Protein AF-A0A5K0WBF9-F1 (afdb_monomer_lite)

InterPro domains:
  IPR021720 Malectin domain [PF11721] (1-61)

Sequence (65 aa):
GKLELTEFNIKQFANGFGKTTVQTFHVNVTTNILEIHFFWAGKGTERIPRAGVYGPLISAISVES

Foldseek 3Di:
DDDPDDPDDPCVQQVHPPRDDDDDDDDDDPDPDDDDDFDDPQDDADDPPGDDRDGDDDDDDDDDD

Structure (mmCIF, N/CA/C/O backbone):
data_AF-A0A5K0WBF9-F1
#
_entry.id   AF-A0A5K0WBF9-F1
#
loop_
_atom_site.group_PDB
_atom_site.id
_atom_site.type_symbol
_atom_site.label_atom_id
_atom_site.label_alt_id
_atom_site.label_comp_id
_atom_site.label_asym_id
_atom_site.label_entity_id
_atom_site.label_seq_id
_atom_site.pdbx_PDB_ins_code
_atom_site.Cartn_x
_atom_site.Cartn_y
_atom_site.Cartn_z
_atom_site.occupancy
_atom_site.B_iso_or_equiv
_atom_site.auth_seq_id
_atom_site.auth_comp_id
_atom_site.auth_asym_id
_atom_site.auth_atom_id
_atom_site.pdbx_PDB_model_num
ATOM 1 N N . GLY A 1 1 ? -15.289 1.170 0.195 1.00 83.31 1 GLY A N 1
ATOM 2 C CA . GLY A 1 1 ? -14.234 1.923 0.903 1.00 83.31 1 GLY A CA 1
ATOM 3 C C . GLY A 1 1 ? -14.024 3.291 0.276 1.00 83.31 1 GLY A C 1
ATOM 4 O O . GLY A 1 1 ? -14.450 3.500 -0.856 1.00 83.31 1 GLY A O 1
ATOM 5 N N . LYS A 1 2 ? -13.386 4.212 1.004 1.00 91.25 2 LYS A N 1
ATOM 6 C CA . LYS A 1 2 ? -12.921 5.510 0.489 1.00 91.25 2 LYS A CA 1
ATOM 7 C C . LYS A 1 2 ? -11.564 5.322 -0.198 1.00 91.25 2 LYS A C 1
ATOM 9 O O . LYS A 1 2 ? -10.715 4.605 0.322 1.00 91.25 2 LYS A O 1
ATOM 14 N N . LEU A 1 3 ? -11.376 5.929 -1.370 1.00 93.69 3 LEU A N 1
ATOM 15 C CA . LEU A 1 3 ? -10.092 5.907 -2.071 1.00 93.69 3 LEU A CA 1
ATOM 16 C C . LEU A 1 3 ? -9.160 6.945 -1.440 1.00 93.69 3 LEU A C 1
ATOM 18 O O . LEU A 1 3 ? -9.422 8.140 -1.544 1.00 93.69 3 LEU A O 1
ATOM 22 N N . GLU A 1 4 ? -8.094 6.490 -0.786 1.00 94.25 4 GLU A N 1
ATOM 23 C CA . GLU A 1 4 ? -7.126 7.387 -0.136 1.00 94.25 4 GLU A CA 1
ATOM 24 C C . GLU A 1 4 ? -5.959 7.771 -1.057 1.00 94.25 4 GLU A C 1
ATOM 26 O O . GLU A 1 4 ? -5.474 8.897 -1.009 1.00 94.25 4 GLU A O 1
ATOM 31 N N . LEU A 1 5 ? -5.513 6.858 -1.925 1.00 92.25 5 LEU A N 1
ATOM 32 C CA . LEU A 1 5 ? -4.393 7.084 -2.839 1.00 92.25 5 LEU A CA 1
ATOM 33 C C . LEU A 1 5 ? -4.742 6.615 -4.251 1.00 92.25 5 LEU A C 1
ATOM 35 O O . LEU A 1 5 ? -5.286 5.529 -4.435 1.00 92.25 5 LEU A O 1
ATOM 39 N N . THR A 1 6 ? -4.382 7.420 -5.251 1.00 90.81 6 THR A N 1
ATOM 40 C CA . THR A 1 6 ? -4.571 7.113 -6.679 1.00 90.81 6 THR A CA 1
ATOM 41 C C . THR A 1 6 ? -3.222 7.156 -7.389 1.00 90.81 6 THR A C 1
ATOM 43 O O . THR A 1 6 ? -2.429 8.052 -7.114 1.00 90.81 6 THR A O 1
ATOM 46 N N . GLU A 1 7 ? -2.955 6.196 -8.285 1.00 87.50 7 GLU A N 1
ATOM 47 C CA . GLU A 1 7 ? -1.705 6.122 -9.070 1.00 87.50 7 GLU A CA 1
ATOM 48 C C . GLU A 1 7 ? -0.425 6.217 -8.210 1.00 87.50 7 GLU A C 1
ATOM 50 O O . GLU A 1 7 ? 0.580 6.810 -8.604 1.00 87.50 7 GLU A O 1
ATOM 55 N N . PHE A 1 8 ? -0.464 5.634 -7.008 1.00 87.88 8 PHE A N 1
ATOM 56 C CA . PHE A 1 8 ? 0.591 5.796 -6.015 1.00 87.88 8 PHE A CA 1
ATOM 57 C C . PHE A 1 8 ? 1.919 5.177 -6.463 1.00 87.88 8 PHE A C 1
ATOM 59 O O . PHE A 1 8 ? 2.011 3.980 -6.742 1.00 87.88 8 PHE A O 1
ATOM 66 N N . ASN A 1 9 ? 2.975 5.993 -6.475 1.00 85.88 9 ASN A N 1
ATOM 67 C CA . ASN A 1 9 ? 4.331 5.567 -6.787 1.00 85.88 9 ASN A CA 1
ATOM 68 C C . ASN A 1 9 ? 5.220 5.656 -5.540 1.00 85.88 9 ASN A C 1
ATOM 70 O O . ASN A 1 9 ? 5.629 6.740 -5.124 1.00 85.88 9 ASN A O 1
ATOM 74 N N . ILE A 1 10 ? 5.572 4.495 -4.986 1.00 85.44 10 ILE A N 1
ATOM 75 C CA . ILE A 1 10 ? 6.368 4.389 -3.754 1.00 85.44 10 ILE A CA 1
ATOM 76 C C . ILE A 1 10 ? 7.736 5.061 -3.906 1.00 85.44 10 ILE A C 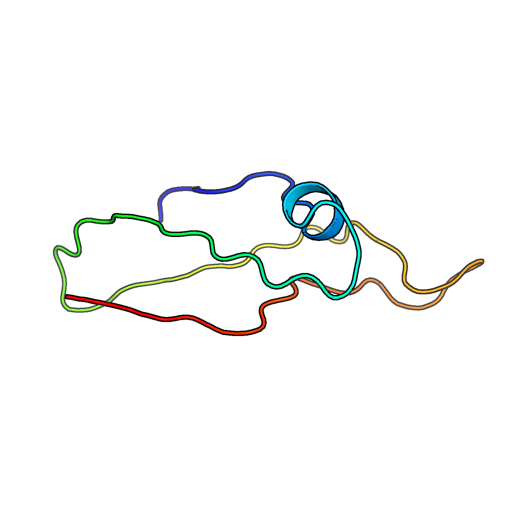1
ATOM 78 O O . ILE A 1 10 ? 8.181 5.744 -2.994 1.00 85.44 10 ILE A O 1
ATOM 82 N N . LYS A 1 11 ? 8.404 4.914 -5.058 1.00 85.31 11 LYS A N 1
ATOM 83 C CA . LYS A 1 11 ? 9.734 5.505 -5.289 1.00 85.31 11 LYS A CA 1
ATOM 84 C C . LYS A 1 11 ? 9.686 7.033 -5.247 1.00 85.31 11 LYS A C 1
ATOM 86 O O . LYS A 1 11 ? 10.604 7.653 -4.712 1.00 85.31 11 LYS A O 1
ATOM 91 N N . GLN A 1 12 ? 8.650 7.627 -5.841 1.00 88.12 12 GLN A N 1
ATOM 92 C CA . GLN A 1 12 ? 8.449 9.076 -5.810 1.00 88.12 12 GLN A CA 1
ATOM 93 C C . GLN A 1 12 ? 8.136 9.543 -4.391 1.00 88.12 12 GLN A C 1
ATOM 95 O O . GLN A 1 12 ? 8.768 10.479 -3.913 1.00 88.12 12 GLN A O 1
ATOM 100 N N . PHE A 1 13 ? 7.231 8.846 -3.702 1.00 87.75 13 PHE A N 1
ATOM 101 C CA . PHE A 1 13 ? 6.853 9.173 -2.330 1.00 87.75 13 PHE A CA 1
ATOM 102 C C . PHE A 1 13 ? 8.028 9.060 -1.346 1.00 87.75 13 PHE A C 1
ATOM 104 O O . PHE A 1 13 ? 8.272 9.970 -0.561 1.00 87.75 13 PHE A O 1
ATOM 111 N N . ALA A 1 14 ? 8.817 7.988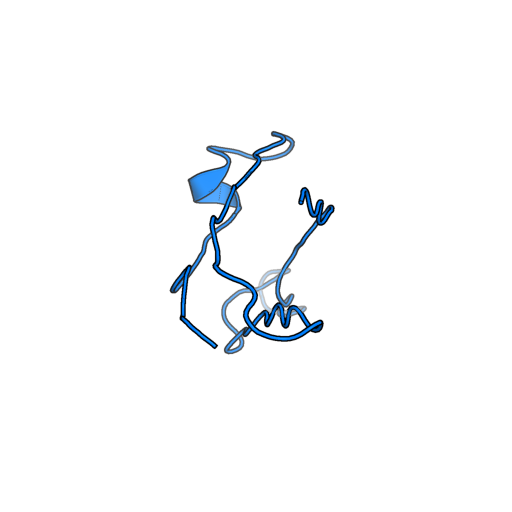 -1.444 1.00 88.88 14 ALA A N 1
ATOM 112 C CA . ALA A 1 14 ? 10.000 7.765 -0.617 1.00 88.88 14 ALA A CA 1
ATOM 113 C C . ALA A 1 14 ? 11.209 8.624 -1.026 1.00 88.88 14 ALA A C 1
ATOM 115 O O . ALA A 1 14 ? 12.250 8.586 -0.369 1.00 88.88 14 ALA A O 1
ATOM 116 N N . ASN A 1 15 ? 11.103 9.397 -2.115 1.00 88.94 15 ASN A N 1
ATOM 117 C CA . ASN A 1 15 ? 12.186 10.203 -2.676 1.00 88.94 15 ASN A CA 1
ATOM 118 C C . ASN A 1 15 ? 13.500 9.403 -2.846 1.00 88.94 15 ASN A C 1
ATOM 120 O O . ASN A 1 15 ? 14.584 9.838 -2.433 1.00 88.94 15 ASN A O 1
ATOM 124 N N . GLY A 1 16 ? 13.400 8.182 -3.383 1.00 84.94 16 GLY A N 1
ATOM 125 C CA . GLY A 1 16 ? 14.536 7.275 -3.583 1.00 84.94 16 GLY A CA 1
ATOM 126 C C . GLY A 1 16 ? 14.277 5.828 -3.153 1.00 84.94 16 GLY A C 1
ATOM 127 O O . GLY A 1 16 ? 13.170 5.462 -2.776 1.00 84.94 16 GLY A O 1
ATOM 128 N N . PHE A 1 17 ? 15.312 4.988 -3.251 1.00 82.81 17 PHE A N 1
ATOM 129 C CA . PHE A 1 17 ? 15.279 3.580 -2.838 1.00 82.81 17 PHE A CA 1
ATOM 130 C C . PHE A 1 17 ? 15.824 3.409 -1.411 1.00 82.81 17 PHE A C 1
ATOM 132 O O . PHE A 1 17 ? 16.642 4.210 -0.964 1.00 82.81 17 PHE A O 1
ATOM 139 N N . GLY A 1 18 ? 15.383 2.363 -0.702 1.00 83.25 18 GLY A N 1
ATOM 140 C CA . GLY A 1 18 ? 15.905 2.005 0.627 1.00 83.25 18 GLY A CA 1
ATOM 141 C C . GLY A 1 18 ? 15.543 2.975 1.759 1.00 83.25 18 GLY A C 1
ATOM 142 O O . GLY A 1 18 ? 16.112 2.885 2.841 1.00 83.25 18 GLY A O 1
ATOM 143 N N . LYS A 1 19 ? 14.615 3.907 1.519 1.00 86.12 19 LYS A N 1
ATOM 144 C CA . LYS A 1 19 ? 14.119 4.845 2.527 1.00 86.1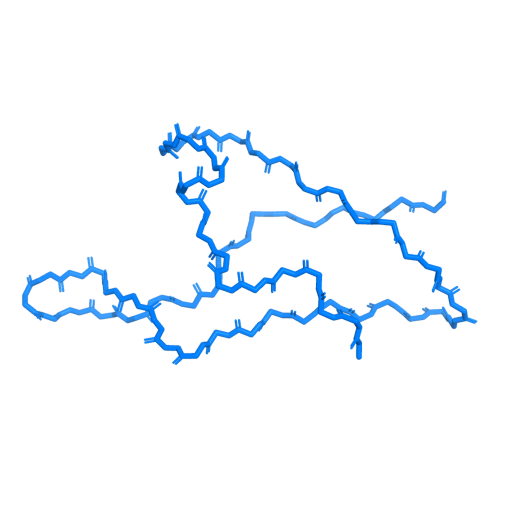2 19 LYS A CA 1
ATOM 145 C C . LYS A 1 19 ? 12.809 4.333 3.107 1.00 86.12 19 LYS A C 1
ATOM 147 O O . LYS A 1 19 ? 11.881 4.024 2.363 1.00 86.12 19 LYS A O 1
ATOM 152 N N . THR A 1 20 ? 12.728 4.279 4.430 1.00 87.81 20 THR A N 1
ATOM 153 C CA . THR A 1 20 ? 11.467 4.016 5.125 1.00 87.81 20 THR A CA 1
ATOM 154 C C . THR A 1 20 ? 10.594 5.258 5.040 1.00 87.81 20 THR A C 1
ATOM 156 O O . THR A 1 20 ? 11.035 6.359 5.372 1.00 87.81 20 THR A O 1
ATOM 159 N N . THR A 1 21 ? 9.353 5.100 4.594 1.00 88.69 21 THR A N 1
ATOM 160 C CA . THR A 1 21 ? 8.368 6.184 4.595 1.00 88.69 21 THR A CA 1
ATOM 161 C C . THR A 1 21 ? 7.058 5.645 5.133 1.00 88.69 21 THR A C 1
ATOM 163 O O . THR A 1 21 ? 6.620 4.565 4.740 1.00 88.69 21 THR A O 1
ATOM 166 N N . VAL A 1 22 ? 6.466 6.383 6.067 1.00 91.94 22 VAL A N 1
ATOM 167 C CA . VAL A 1 22 ? 5.228 6.005 6.747 1.00 91.94 22 VAL A CA 1
ATOM 168 C C . VAL A 1 22 ? 4.120 6.923 6.256 1.00 91.94 22 VAL A C 1
ATOM 170 O O . VAL A 1 22 ? 4.301 8.138 6.203 1.00 91.94 22 VAL A O 1
ATOM 173 N N . GLN A 1 23 ? 2.987 6.333 5.887 1.00 90.81 23 GLN A N 1
ATOM 174 C CA . GLN A 1 23 ? 1.783 7.059 5.508 1.00 90.81 23 GLN A CA 1
ATOM 175 C C . GLN A 1 23 ? 0.679 6.724 6.507 1.00 90.81 23 GLN A C 1
ATOM 177 O O . GLN A 1 23 ? 0.283 5.567 6.632 1.00 90.81 23 GLN A O 1
ATOM 182 N N . THR A 1 24 ? 0.183 7.748 7.197 1.00 94.50 24 THR A N 1
ATOM 183 C CA . THR A 1 24 ? -0.899 7.617 8.177 1.00 94.50 24 THR A CA 1
ATOM 184 C C . THR A 1 24 ? -2.220 8.031 7.543 1.00 94.50 24 THR A C 1
ATOM 186 O O . THR A 1 24 ? -2.290 9.053 6.855 1.00 94.50 24 THR A O 1
ATOM 189 N N . PHE A 1 25 ? -3.269 7.252 7.798 1.00 93.44 25 PHE A N 1
ATOM 190 C CA . PHE A 1 25 ? -4.640 7.556 7.402 1.00 93.44 25 PHE A CA 1
ATOM 191 C C . PHE A 1 25 ? -5.529 7.531 8.639 1.00 93.44 25 PHE A C 1
ATOM 193 O O . PHE A 1 25 ? -5.488 6.575 9.408 1.00 93.44 25 PHE A O 1
ATOM 200 N N . HIS A 1 26 ? -6.338 8.572 8.813 1.00 94.06 26 HIS A N 1
ATOM 201 C CA . HIS A 1 26 ? -7.316 8.643 9.892 1.00 94.06 26 HIS A CA 1
ATOM 202 C C . HIS A 1 26 ? -8.686 8.293 9.324 1.00 94.06 26 HIS A C 1
ATOM 204 O O . HIS A 1 26 ? -9.173 8.964 8.410 1.00 94.06 26 HIS A O 1
ATOM 210 N N . VAL A 1 27 ? -9.298 7.236 9.851 1.00 92.62 27 VAL A N 1
ATOM 211 C CA . VAL A 1 27 ? -10.603 6.744 9.404 1.00 92.62 27 VAL A CA 1
ATOM 212 C C . VAL A 1 27 ? -11.499 6.489 10.608 1.00 92.62 27 VAL A C 1
ATOM 214 O O . VAL A 1 27 ? -11.032 6.037 11.648 1.00 92.62 27 VAL A O 1
ATOM 217 N N . ASN A 1 28 ? -12.791 6.789 10.468 1.00 92.81 28 ASN A N 1
ATOM 218 C CA . ASN A 1 28 ? -13.772 6.454 11.493 1.00 92.81 28 ASN A CA 1
ATOM 219 C C . ASN A 1 28 ? -14.304 5.040 11.238 1.00 92.81 28 ASN A C 1
ATOM 221 O O . ASN A 1 28 ? -14.899 4.774 10.191 1.00 92.81 28 ASN A O 1
ATOM 225 N N . VAL A 1 29 ? -14.070 4.145 12.190 1.00 91.62 29 VAL A N 1
ATOM 226 C CA . VAL A 1 29 ? -14.425 2.730 12.109 1.00 91.62 29 VAL A CA 1
ATOM 227 C C . VAL A 1 29 ? -15.744 2.537 12.858 1.00 91.62 29 VAL A C 1
ATOM 229 O O . VAL A 1 29 ? -15.782 2.418 14.077 1.00 91.62 29 VAL A O 1
ATOM 232 N N . THR A 1 30 ? -16.856 2.587 12.118 1.00 90.56 30 THR A N 1
ATOM 233 C CA . THR A 1 30 ? -18.219 2.508 12.684 1.00 90.56 30 THR A CA 1
ATOM 234 C C . THR A 1 30 ? -18.671 1.081 12.990 1.00 90.56 30 THR A C 1
ATOM 236 O O . THR A 1 30 ? -19.616 0.880 13.749 1.00 90.56 30 THR A O 1
ATOM 239 N N . THR A 1 31 ? -18.005 0.089 12.399 1.00 89.38 31 THR A N 1
ATOM 240 C CA . THR A 1 31 ? -18.195 -1.343 12.672 1.00 89.38 31 THR A CA 1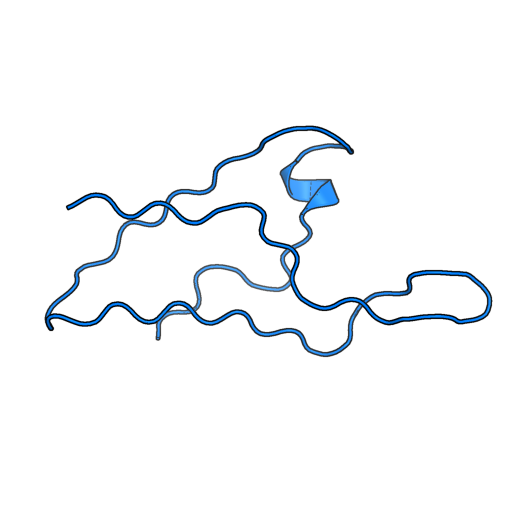
ATOM 241 C C . THR A 1 31 ? -16.901 -1.914 13.238 1.00 89.38 31 THR A C 1
ATOM 243 O O . THR A 1 31 ? -15.870 -1.270 13.166 1.00 89.38 31 THR A O 1
ATOM 246 N N . ASN A 1 32 ? -16.890 -3.136 13.755 1.00 90.81 32 ASN A N 1
ATOM 247 C CA . ASN A 1 32 ? -15.680 -3.782 14.277 1.00 90.81 32 ASN A CA 1
ATOM 248 C C . ASN A 1 32 ? -14.717 -4.310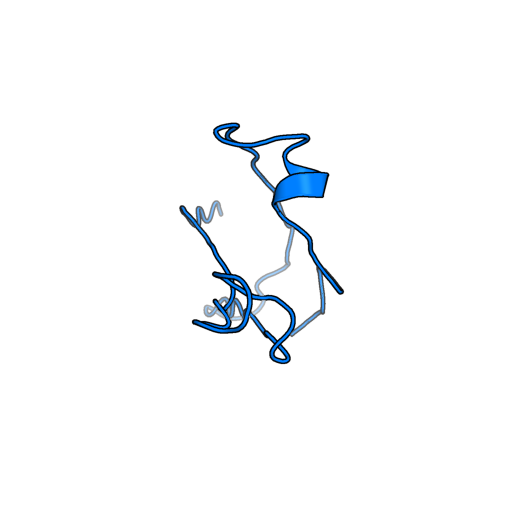 13.187 1.00 90.81 32 ASN A C 1
ATOM 250 O O . ASN A 1 32 ? -13.875 -5.157 13.481 1.00 90.81 32 ASN A O 1
ATOM 254 N N . ILE A 1 33 ? -14.861 -3.863 11.934 1.00 92.56 33 ILE A N 1
ATOM 255 C CA . ILE A 1 33 ? -14.079 -4.324 10.782 1.00 92.56 33 ILE A CA 1
ATOM 256 C C . ILE A 1 33 ? -13.473 -3.115 10.059 1.00 92.56 33 ILE A C 1
ATOM 258 O O . ILE A 1 33 ? -14.180 -2.177 9.690 1.00 92.56 33 ILE A O 1
ATOM 262 N N . LEU A 1 34 ? -12.158 -3.168 9.823 1.00 92.75 34 LEU A N 1
ATOM 263 C CA . LEU A 1 34 ? -11.423 -2.232 8.973 1.00 92.75 34 LEU A CA 1
ATOM 264 C C . LEU A 1 34 ? -10.944 -2.960 7.711 1.00 92.75 34 LEU A C 1
ATOM 266 O O . LEU A 1 34 ? -10.113 -3.863 7.786 1.00 92.75 34 LEU A O 1
ATOM 270 N N . GLU A 1 35 ? -11.448 -2.548 6.549 1.00 93.25 35 GLU A N 1
ATOM 271 C CA . GLU A 1 35 ? -11.037 -3.086 5.248 1.00 93.25 35 GLU A CA 1
ATOM 272 C C . GLU A 1 35 ? -9.978 -2.188 4.596 1.00 93.25 35 GLU A C 1
ATOM 274 O O . GLU A 1 35 ? -10.210 -0.999 4.367 1.00 93.25 35 GLU A O 1
ATOM 279 N N . ILE A 1 36 ? -8.822 -2.765 4.252 1.00 92.94 36 ILE A N 1
ATOM 280 C CA . ILE A 1 36 ? -7.735 -2.084 3.534 1.00 92.94 36 ILE A CA 1
ATOM 281 C C . ILE A 1 36 ? -7.556 -2.771 2.182 1.00 92.94 36 ILE A C 1
ATOM 283 O O . ILE A 1 36 ? -7.157 -3.932 2.119 1.00 92.94 36 ILE A O 1
ATOM 287 N N . HIS A 1 37 ? -7.855 -2.062 1.093 1.00 92.56 37 HIS A N 1
ATOM 288 C CA . HIS A 1 37 ? -7.791 -2.610 -0.262 1.00 92.56 37 HIS A CA 1
ATOM 289 C C . HIS A 1 37 ? -6.661 -1.975 -1.069 1.00 92.56 37 HIS A C 1
ATOM 291 O O . HIS A 1 37 ? -6.628 -0.761 -1.266 1.00 92.56 37 HIS A O 1
ATOM 297 N N . PHE A 1 38 ? -5.783 -2.821 -1.607 1.00 90.56 38 PHE A N 1
ATOM 298 C CA . PHE A 1 38 ? -4.764 -2.419 -2.567 1.00 90.56 38 PHE A CA 1
ATOM 299 C C . PHE A 1 38 ? -5.186 -2.861 -3.958 1.00 90.56 38 PHE A C 1
ATOM 301 O O . PHE A 1 38 ? -5.299 -4.053 -4.236 1.00 90.56 38 PHE A O 1
ATOM 308 N N . PHE A 1 39 ? -5.418 -1.888 -4.832 1.00 89.12 39 PHE A N 1
ATOM 309 C CA . PHE A 1 39 ? -5.754 -2.151 -6.220 1.00 89.12 39 PHE A CA 1
ATOM 310 C C . PHE A 1 39 ? -4.573 -1.818 -7.121 1.00 89.12 39 PHE A C 1
ATOM 312 O O . PHE A 1 39 ? -3.950 -0.764 -6.996 1.00 89.12 39 PHE A O 1
ATOM 319 N N . TRP A 1 40 ? -4.286 -2.716 -8.057 1.00 84.56 40 TRP A N 1
ATOM 320 C CA . TRP A 1 40 ? -3.244 -2.524 -9.047 1.00 84.56 40 TRP A CA 1
ATOM 321 C C . TRP A 1 40 ? -3.749 -2.933 -10.423 1.00 84.56 40 TRP A C 1
ATOM 323 O O . TRP A 1 40 ? -4.132 -4.076 -10.651 1.00 84.56 40 TRP A O 1
ATOM 333 N N . ALA A 1 41 ? -3.722 -1.976 -11.346 1.00 84.31 41 ALA A N 1
ATOM 334 C CA . ALA A 1 41 ? -4.268 -2.121 -12.690 1.00 84.31 41 ALA A CA 1
ATOM 335 C C . ALA A 1 41 ? -3.266 -2.696 -13.715 1.00 84.31 41 ALA A C 1
ATOM 337 O O . ALA A 1 41 ? -3.494 -2.585 -14.915 1.00 84.31 41 ALA A O 1
ATOM 338 N N . GLY A 1 42 ? -2.136 -3.268 -13.276 1.00 75.94 42 GLY A N 1
ATOM 339 C CA . GLY A 1 42 ? -1.120 -3.825 -14.183 1.00 75.94 42 GLY A CA 1
ATOM 340 C C . GLY A 1 42 ? -0.086 -2.815 -14.701 1.00 75.94 42 GLY A C 1
ATOM 341 O O . GLY A 1 42 ? 0.486 -3.009 -15.772 1.00 75.94 42 GLY A O 1
ATOM 342 N N . LYS A 1 43 ? 0.169 -1.727 -13.963 1.00 72.94 43 LYS A N 1
ATOM 343 C CA . LYS A 1 43 ? 1.168 -0.707 -14.325 1.00 72.94 43 LYS A CA 1
ATOM 344 C C . LYS A 1 43 ? 2.535 -1.035 -13.705 1.00 72.94 43 LYS A C 1
ATOM 346 O O . LYS A 1 43 ? 2.643 -1.140 -12.486 1.00 72.94 43 LYS A O 1
ATOM 351 N N . GLY A 1 44 ? 3.574 -1.165 -14.537 1.00 68.19 44 GLY A N 1
ATOM 352 C CA . GLY A 1 44 ? 4.965 -1.432 -14.130 1.00 68.19 44 GLY A CA 1
ATOM 353 C C . GLY A 1 44 ? 5.669 -2.466 -15.023 1.00 68.19 44 GLY A C 1
ATOM 354 O O . GLY A 1 44 ? 5.028 -3.134 -15.823 1.00 68.19 44 GLY A O 1
ATOM 355 N N . THR A 1 45 ? 6.994 -2.594 -14.918 1.00 66.06 45 THR A N 1
ATOM 356 C CA . THR A 1 45 ? 7.762 -3.701 -15.522 1.00 66.06 45 THR A CA 1
ATOM 357 C C . THR A 1 45 ? 8.997 -3.964 -14.672 1.00 66.06 45 THR A C 1
ATOM 359 O O . THR A 1 45 ? 9.665 -3.021 -14.252 1.00 66.06 45 THR A O 1
ATOM 362 N N . GLU A 1 46 ? 9.304 -5.227 -14.406 1.00 63.81 46 GLU A N 1
ATOM 363 C CA . GLU A 1 46 ? 10.445 -5.621 -13.581 1.00 63.81 46 GLU A CA 1
ATOM 364 C C . GLU A 1 46 ? 11.756 -5.639 -14.377 1.00 63.81 46 GLU A C 1
ATOM 366 O O . GLU A 1 46 ? 12.789 -5.201 -13.872 1.00 63.81 46 GLU A O 1
ATOM 371 N N . ARG A 1 47 ? 11.733 -6.089 -15.638 1.00 62.03 47 ARG A N 1
ATOM 372 C CA . ARG A 1 47 ? 12.939 -6.150 -16.480 1.00 62.03 47 ARG A CA 1
ATOM 373 C C . ARG A 1 47 ? 12.650 -5.863 -17.951 1.00 62.03 47 ARG A C 1
ATOM 375 O O . ARG A 1 47 ? 11.617 -6.270 -18.475 1.00 62.03 47 ARG A O 1
ATOM 382 N N . ILE A 1 48 ? 13.595 -5.218 -18.636 1.00 65.19 48 ILE A N 1
ATOM 383 C CA . ILE A 1 48 ? 13.564 -4.991 -20.094 1.00 65.19 48 ILE A CA 1
ATOM 384 C C . ILE A 1 48 ? 14.213 -6.207 -20.799 1.00 65.19 48 ILE A C 1
ATOM 386 O O . ILE A 1 48 ? 15.243 -6.676 -20.309 1.00 65.19 48 ILE A O 1
ATOM 390 N N . PRO A 1 49 ? 13.658 -6.770 -21.902 1.00 67.00 49 PRO A N 1
ATOM 391 C CA . PRO A 1 49 ? 12.535 -6.274 -22.707 1.00 67.00 49 PRO A CA 1
ATOM 392 C C . PRO A 1 49 ? 11.150 -6.724 -22.212 1.00 67.00 49 PRO A C 1
ATOM 394 O O . PRO A 1 49 ? 10.180 -6.029 -22.493 1.00 67.00 49 PRO A O 1
ATOM 397 N N . ARG A 1 50 ? 11.063 -7.827 -21.451 1.00 70.50 50 ARG A N 1
ATOM 398 C CA . ARG A 1 50 ? 9.976 -8.181 -20.514 1.00 70.50 50 ARG A CA 1
ATOM 399 C C . ARG A 1 50 ? 10.487 -9.193 -19.478 1.00 70.50 50 ARG A C 1
ATOM 401 O O . ARG A 1 50 ? 11.060 -10.212 -19.852 1.00 70.50 50 ARG A O 1
ATOM 408 N N . ALA A 1 51 ? 10.204 -8.955 -18.205 1.00 60.69 51 ALA A N 1
ATOM 409 C CA . ALA A 1 51 ? 9.696 -9.944 -17.250 1.00 60.69 51 ALA A CA 1
ATOM 410 C C . ALA A 1 51 ? 8.985 -9.178 -16.128 1.00 60.69 51 ALA A C 1
ATOM 412 O O . ALA A 1 51 ? 9.468 -8.105 -15.772 1.00 60.69 51 ALA A O 1
ATOM 413 N N . GLY A 1 52 ? 7.856 -9.740 -15.668 1.00 65.75 52 GLY A N 1
ATOM 414 C CA . GLY A 1 52 ? 7.100 -9.399 -14.457 1.00 65.75 52 GLY A CA 1
ATOM 415 C C . GLY A 1 52 ? 6.440 -8.021 -14.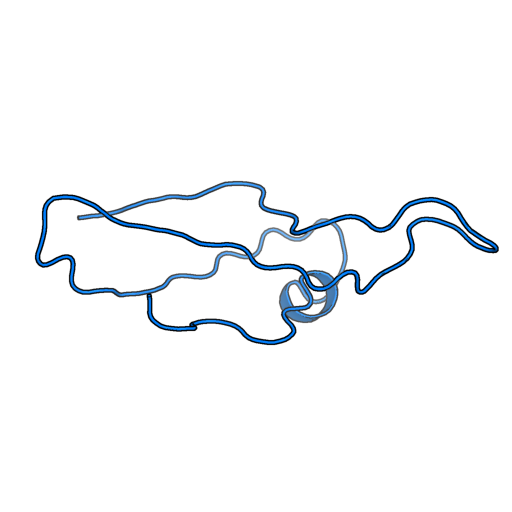404 1.00 65.75 52 GLY A C 1
ATOM 416 O O . GLY A 1 52 ? 7.078 -6.994 -14.610 1.00 65.75 52 GLY A O 1
ATOM 417 N N . VAL A 1 53 ? 5.154 -7.983 -14.061 1.00 64.00 53 VAL A N 1
ATOM 418 C CA . VAL A 1 53 ? 4.492 -6.760 -13.592 1.00 64.00 53 VAL A CA 1
ATOM 419 C C . VAL A 1 53 ? 4.244 -7.022 -12.106 1.00 64.00 53 VAL A C 1
ATOM 421 O O . VAL A 1 53 ? 3.507 -7.943 -11.761 1.00 64.00 53 VAL A O 1
ATOM 424 N N . TYR A 1 54 ? 4.935 -6.301 -11.223 1.00 66.38 54 TYR A N 1
ATOM 425 C CA . TYR A 1 54 ? 4.742 -6.455 -9.783 1.00 66.38 54 TYR A CA 1
ATOM 426 C C . TYR A 1 54 ? 3.575 -5.603 -9.307 1.00 66.38 54 TYR A C 1
ATOM 428 O O . TYR A 1 54 ? 3.465 -4.433 -9.675 1.00 66.38 54 TYR A O 1
ATOM 436 N N . GLY A 1 55 ? 2.721 -6.224 -8.496 1.00 72.75 55 GLY A N 1
ATOM 437 C CA . GLY A 1 55 ? 1.591 -5.584 -7.843 1.00 72.75 55 GLY A CA 1
ATOM 438 C C . GLY A 1 55 ? 2.003 -4.611 -6.730 1.00 72.75 55 GLY A C 1
ATOM 439 O O . GLY A 1 55 ? 3.151 -4.166 -6.664 1.00 72.75 55 GLY A O 1
ATOM 440 N N . PRO A 1 56 ? 1.067 -4.254 -5.842 1.00 77.00 56 PRO A N 1
ATOM 441 C CA . PRO A 1 56 ? 1.332 -3.305 -4.771 1.00 77.00 56 PRO A CA 1
ATOM 442 C C . PRO A 1 56 ? 2.395 -3.849 -3.804 1.00 77.00 56 PRO A C 1
ATOM 444 O O . PRO A 1 56 ? 2.363 -5.014 -3.414 1.00 77.00 56 PRO A O 1
ATOM 447 N N . LEU A 1 57 ? 3.331 -2.986 -3.408 1.00 81.25 57 LEU A N 1
ATOM 448 C CA . LEU A 1 57 ? 4.411 -3.289 -2.467 1.00 81.25 57 LEU A CA 1
ATOM 449 C C . LEU A 1 57 ? 4.136 -2.584 -1.136 1.00 81.25 57 LEU A C 1
ATOM 451 O O . LEU A 1 57 ? 4.066 -1.358 -1.088 1.00 81.25 57 LEU A O 1
ATOM 455 N N . ILE A 1 58 ? 3.993 -3.354 -0.058 1.00 84.50 58 ILE A N 1
ATOM 456 C CA . ILE A 1 58 ? 3.778 -2.856 1.309 1.00 84.50 58 ILE A CA 1
ATOM 457 C C . ILE A 1 58 ? 4.721 -3.617 2.232 1.00 84.50 58 ILE A C 1
ATOM 459 O O . ILE A 1 58 ? 4.809 -4.839 2.148 1.00 84.50 58 ILE A O 1
ATOM 463 N N . SER A 1 59 ? 5.418 -2.901 3.113 1.00 85.88 59 SER A N 1
ATOM 464 C CA . SER A 1 59 ? 6.312 -3.536 4.087 1.00 85.88 59 SER A CA 1
ATOM 465 C C . SER A 1 59 ? 5.606 -3.887 5.395 1.00 85.88 59 SER A C 1
ATOM 467 O O . SER A 1 59 ? 5.924 -4.907 5.994 1.00 85.88 59 SER A O 1
ATOM 469 N N . ALA A 1 60 ? 4.703 -3.025 5.867 1.00 91.44 60 ALA A N 1
ATOM 470 C CA . ALA A 1 60 ? 4.017 -3.184 7.142 1.00 91.44 60 ALA A CA 1
ATOM 471 C C . ALA A 1 60 ? 2.728 -2.356 7.173 1.00 91.44 60 ALA A C 1
ATOM 473 O O . ALA A 1 60 ? 2.616 -1.340 6.484 1.00 91.44 60 ALA A O 1
ATOM 474 N N . ILE A 1 61 ? 1.783 -2.788 8.005 1.00 92.69 61 ILE A N 1
ATOM 475 C CA . ILE A 1 61 ? 0.565 -2.056 8.352 1.00 92.69 61 ILE A CA 1
ATOM 476 C C . ILE A 1 61 ? 0.515 -2.003 9.879 1.00 92.69 61 ILE A C 1
ATOM 478 O O . ILE A 1 61 ? 0.672 -3.035 10.529 1.00 92.69 61 ILE A O 1
ATOM 482 N N . SER A 1 62 ? 0.312 -0.808 10.432 1.00 94.81 62 SER A N 1
ATOM 483 C CA . SER A 1 62 ? 0.054 -0.593 11.858 1.00 94.81 62 SER A CA 1
ATOM 484 C C . SER A 1 62 ? -1.331 0.020 12.016 1.00 94.81 62 SER A C 1
ATOM 486 O O . SER A 1 62 ? -1.719 0.866 11.207 1.00 94.81 62 SER A O 1
ATOM 488 N N . VAL A 1 63 ? -2.070 -0.419 13.032 1.00 93.44 63 VAL A N 1
ATOM 489 C CA . VAL A 1 63 ? -3.394 0.107 13.375 1.00 93.44 63 VAL A CA 1
ATOM 490 C C . VAL A 1 63 ? -3.359 0.526 14.836 1.00 93.44 63 VAL A C 1
ATOM 492 O O . VAL A 1 63 ? -3.001 -0.272 15.700 1.00 93.44 63 VAL A O 1
ATOM 495 N N . GLU A 1 64 ? -3.733 1.774 15.089 1.00 92.00 64 GLU A N 1
ATOM 496 C CA . GLU A 1 64 ? -3.808 2.376 16.419 1.00 92.00 64 GLU A CA 1
ATOM 497 C C . GLU A 1 64 ? -5.252 2.836 16.660 1.00 92.00 64 GLU A C 1
ATOM 499 O O . GLU A 1 64 ? -5.893 3.353 15.740 1.00 92.00 64 GLU A O 1
ATOM 504 N N . SER A 1 65 ? -5.771 2.573 17.864 1.00 86.00 65 SER A N 1
ATOM 505 C CA . SER A 1 65 ? -7.153 2.855 18.285 1.00 86.00 65 SER A CA 1
ATOM 506 C C . SER A 1 65 ? -7.271 4.134 19.096 1.00 86.00 65 SER A C 1
ATOM 508 O O . SER A 1 65 ? -6.415 4.292 19.996 1.00 86.00 65 SER A O 1
#

pLDDT: mean 84.47, std 9.89, range [60.69, 94.81]

Organism: NCBI:txid210225

Secondary structure (DSSP, 8-state):
-----SS--HHHHTTSSS------------SS---------S---SBTTTB-------S------

Radius of gyration: 14.66 Å; chains: 1; bounding box: 34×20×41 Å